Protein AF-A0A0F8YG53-F1 (afdb_monomer_lite)

Structure (mmCIF, N/CA/C/O backbone):
data_AF-A0A0F8YG53-F1
#
_entry.id   AF-A0A0F8Y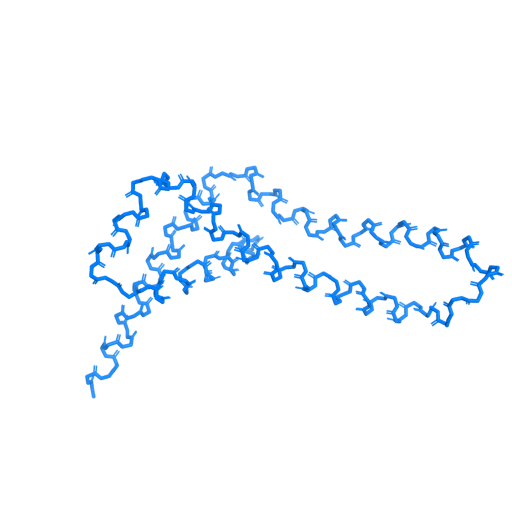G53-F1
#
loop_
_atom_site.group_PDB
_atom_site.id
_atom_site.type_symbol
_atom_site.label_atom_id
_atom_site.label_alt_id
_atom_site.label_comp_id
_atom_site.label_asym_id
_atom_site.label_entity_id
_atom_site.label_seq_id
_atom_site.pdbx_PDB_ins_code
_atom_site.Cartn_x
_atom_site.Cartn_y
_atom_site.Cartn_z
_atom_site.occupancy
_atom_site.B_iso_or_equiv
_atom_site.auth_seq_id
_atom_site.auth_comp_id
_atom_site.auth_asym_id
_atom_site.auth_atom_id
_atom_site.pdbx_PDB_model_num
ATOM 1 N N . MET A 1 1 ? -4.732 -24.235 26.101 1.00 54.00 1 MET A N 1
ATOM 2 C CA . MET A 1 1 ? -6.067 -23.693 25.720 1.00 54.00 1 MET A CA 1
ATOM 3 C C . MET A 1 1 ? -6.239 -22.163 25.834 1.00 54.00 1 MET A C 1
ATOM 5 O O . MET A 1 1 ? -6.978 -21.606 25.030 1.00 54.00 1 MET A O 1
ATOM 9 N N . ARG A 1 2 ? -5.605 -21.440 26.780 1.00 55.31 2 ARG A N 1
ATOM 10 C CA . ARG A 1 2 ? -5.783 -19.968 26.941 1.00 55.31 2 ARG A CA 1
ATOM 11 C C . ARG A 1 2 ? -5.152 -19.103 25.833 1.00 55.31 2 ARG A C 1
ATOM 13 O O . ARG A 1 2 ? -5.700 -18.054 25.503 1.00 55.31 2 ARG A O 1
ATOM 20 N N . THR A 1 3 ? -4.036 -19.534 25.250 1.00 61.97 3 THR A N 1
ATOM 21 C CA . THR A 1 3 ? -3.326 -18.824 24.166 1.00 61.97 3 THR A CA 1
ATOM 22 C C . THR A 1 3 ? -4.166 -18.728 22.892 1.00 61.97 3 THR A C 1
ATOM 24 O O . THR A 1 3 ? -4.277 -17.652 22.311 1.00 61.97 3 THR A O 1
ATOM 27 N N . ASN A 1 4 ? -4.872 -19.805 22.540 1.00 68.06 4 ASN A N 1
ATOM 28 C CA . ASN A 1 4 ? -5.712 -19.867 21.343 1.00 68.06 4 ASN A CA 1
ATOM 29 C C . ASN A 1 4 ? -6.903 -18.879 21.404 1.00 68.06 4 ASN A C 1
ATOM 31 O O . ASN A 1 4 ? -7.238 -18.217 20.425 1.00 68.06 4 ASN A O 1
ATOM 35 N N . LYS A 1 5 ? -7.487 -18.672 22.598 1.00 73.00 5 LYS A N 1
ATOM 36 C CA . LYS A 1 5 ? -8.549 -17.666 22.812 1.00 73.00 5 LYS A CA 1
ATOM 37 C C . LYS A 1 5 ? -8.037 -16.226 22.677 1.00 73.00 5 LYS A C 1
ATOM 39 O O . LYS A 1 5 ? -8.746 -15.381 22.133 1.00 73.00 5 LYS A O 1
ATOM 44 N N . LYS A 1 6 ? -6.815 -15.936 23.151 1.00 76.00 6 LYS A N 1
ATOM 45 C CA . LYS A 1 6 ? -6.183 -14.614 22.973 1.00 76.00 6 LYS A CA 1
ATOM 46 C C . LYS A 1 6 ? -5.902 -14.345 21.494 1.00 76.00 6 LYS A C 1
ATOM 48 O O . LYS A 1 6 ? -6.288 -13.291 21.003 1.00 76.00 6 LYS A O 1
ATOM 53 N N . PHE A 1 7 ? -5.321 -15.313 20.789 1.00 73.38 7 PHE A N 1
ATOM 54 C CA . PHE A 1 7 ? -5.009 -15.203 19.363 1.00 73.38 7 PHE A CA 1
ATOM 55 C C . PHE A 1 7 ? -6.264 -14.976 18.509 1.00 73.38 7 PHE A C 1
ATOM 57 O O . PHE A 1 7 ? -6.330 -14.019 17.742 1.00 73.38 7 PHE A O 1
ATOM 64 N N . ARG A 1 8 ? -7.323 -15.762 18.738 1.00 79.38 8 ARG A N 1
ATOM 65 C CA . ARG A 1 8 ? -8.617 -15.581 18.066 1.00 79.38 8 ARG A CA 1
ATOM 66 C C . ARG A 1 8 ? -9.218 -14.191 18.304 1.00 79.38 8 ARG A C 1
ATOM 68 O O . ARG A 1 8 ? -9.779 -13.599 17.387 1.00 79.38 8 ARG A O 1
ATOM 75 N N . ARG A 1 9 ? -9.088 -13.643 19.519 1.00 81.00 9 ARG A N 1
ATOM 76 C CA . ARG A 1 9 ? -9.577 -12.292 19.844 1.00 81.00 9 ARG A CA 1
ATOM 77 C C . ARG A 1 9 ? -8.784 -11.200 19.122 1.00 81.00 9 ARG A C 1
ATOM 79 O O . ARG A 1 9 ? -9.375 -10.195 18.744 1.00 81.00 9 ARG A O 1
ATOM 86 N N . ILE A 1 10 ? -7.477 -11.389 18.949 1.00 80.06 10 ILE A N 1
ATOM 87 C CA . ILE A 1 10 ? -6.614 -10.479 18.184 1.00 80.06 10 ILE A CA 1
ATOM 88 C C . ILE A 1 10 ? -7.060 -10.463 16.725 1.00 80.06 10 ILE A C 1
ATOM 90 O O . ILE A 1 10 ? -7.433 -9.412 16.217 1.00 80.06 10 ILE A O 1
ATOM 94 N N . PHE A 1 11 ? -7.128 -11.640 16.106 1.00 81.00 11 PHE A N 1
ATOM 95 C CA . PHE A 1 11 ? -7.540 -11.795 14.714 1.00 81.00 11 PHE A CA 1
ATOM 96 C C . PHE A 1 11 ? -8.924 -11.209 14.443 1.00 81.00 11 PHE A C 1
ATOM 98 O O . PHE A 1 11 ? -9.088 -10.422 13.518 1.00 81.00 11 PHE A O 1
ATOM 105 N N . SER A 1 12 ? -9.907 -11.523 15.287 1.00 84.38 12 SER A N 1
ATOM 106 C CA . SER A 1 12 ? -11.267 -11.002 15.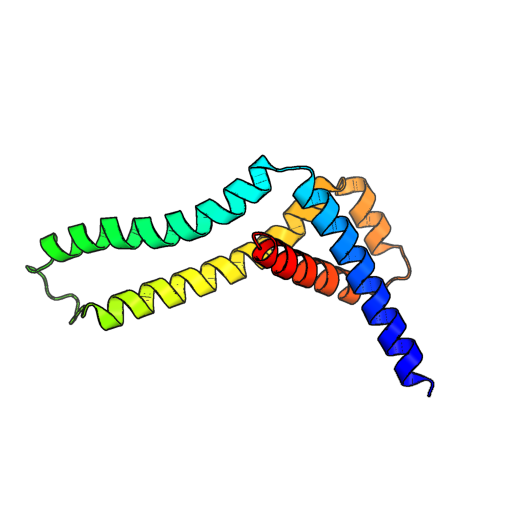138 1.00 84.38 12 SER A CA 1
ATOM 107 C C . SER A 1 12 ? -11.322 -9.470 15.194 1.00 84.38 12 SER A C 1
ATOM 109 O O . SER A 1 12 ? -12.037 -8.863 14.402 1.00 84.38 12 SER A O 1
ATOM 111 N N . LYS A 1 13 ? -10.546 -8.832 16.082 1.00 82.38 13 LYS A N 1
ATOM 112 C CA . LYS A 1 13 ? -10.481 -7.364 16.161 1.00 82.38 13 LYS A CA 1
ATOM 113 C C . LYS A 1 13 ? -9.832 -6.754 14.923 1.00 82.38 13 LYS A C 1
ATOM 115 O O . LYS A 1 13 ? -10.338 -5.762 14.411 1.00 82.38 13 LYS A O 1
ATOM 120 N N . THR A 1 14 ? -8.745 -7.349 14.441 1.00 82.88 14 THR A N 1
ATOM 121 C CA . THR A 1 14 ? -8.062 -6.899 13.225 1.00 82.88 14 THR A CA 1
ATOM 122 C C . THR A 1 14 ? -8.976 -7.010 12.002 1.00 82.88 14 THR A C 1
ATOM 124 O O . THR A 1 14 ? -9.096 -6.054 11.240 1.00 82.88 14 THR A O 1
ATOM 127 N N . PHE A 1 15 ? -9.683 -8.134 11.848 1.00 84.06 15 PHE A N 1
ATOM 128 C CA . PHE A 1 15 ? -10.629 -8.339 10.749 1.00 84.06 15 PHE A CA 1
ATOM 129 C C . PHE A 1 15 ? -11.828 -7.390 10.809 1.00 84.06 15 PHE A C 1
ATOM 131 O O . PHE A 1 15 ? -12.227 -6.876 9.772 1.00 84.06 15 PHE A O 1
ATOM 138 N N . ALA A 1 16 ? -12.359 -7.090 11.997 1.00 83.69 16 ALA A N 1
ATOM 139 C CA . ALA A 1 16 ? -13.451 -6.124 12.136 1.00 83.69 16 ALA A CA 1
ATOM 140 C C . ALA A 1 16 ? -13.043 -4.710 11.676 1.00 83.69 16 ALA A C 1
ATOM 142 O O . ALA A 1 16 ? -13.832 -4.003 11.049 1.00 83.69 16 ALA A O 1
ATOM 143 N N . ILE A 1 17 ? -11.799 -4.302 11.956 1.00 82.38 17 ILE A N 1
ATOM 144 C CA . ILE A 1 17 ? -11.242 -3.034 11.460 1.00 82.38 17 ILE A CA 1
ATOM 145 C C . ILE A 1 17 ? -11.078 -3.095 9.939 1.00 82.38 17 ILE A C 1
ATOM 147 O O . ILE A 1 17 ? -11.497 -2.173 9.240 1.00 82.38 17 ILE A O 1
ATOM 151 N N . ALA A 1 18 ? -10.524 -4.195 9.423 1.00 82.31 18 ALA A N 1
ATOM 152 C CA . ALA A 1 18 ? -10.334 -4.367 7.989 1.00 82.31 18 ALA A CA 1
ATOM 153 C C . ALA A 1 18 ? -11.668 -4.322 7.220 1.00 82.31 18 ALA A C 1
ATOM 155 O O . ALA A 1 18 ? -11.776 -3.613 6.224 1.00 82.31 18 ALA A O 1
ATOM 156 N N . GLU A 1 19 ? -12.706 -5.001 7.715 1.00 84.12 19 GLU A N 1
ATOM 157 C CA . GLU A 1 19 ? -14.043 -5.013 7.115 1.00 84.12 19 GLU A CA 1
ATOM 158 C C . GLU A 1 19 ? -14.656 -3.608 7.061 1.00 84.12 19 GLU A C 1
ATOM 160 O O . GLU A 1 19 ? -15.175 -3.190 6.023 1.00 84.12 19 GLU A O 1
ATOM 165 N N . LYS A 1 20 ? -14.562 -2.848 8.160 1.00 84.31 20 LYS A N 1
ATOM 166 C CA . LYS A 1 20 ? -15.032 -1.457 8.218 1.00 84.31 20 LYS A CA 1
ATOM 167 C C . LYS A 1 20 ? -14.352 -0.598 7.147 1.00 84.31 20 LYS A C 1
ATOM 169 O O . LYS A 1 20 ? -15.027 0.158 6.440 1.00 84.31 20 LYS A O 1
ATOM 174 N N . ASN A 1 21 ? -13.034 -0.727 7.014 1.00 79.31 21 ASN A N 1
ATOM 175 C CA . ASN A 1 21 ? -12.248 0.038 6.049 1.00 79.31 21 ASN A CA 1
ATOM 176 C C . ASN A 1 21 ? -12.615 -0.334 4.613 1.00 79.31 21 ASN A C 1
ATOM 178 O O . ASN A 1 21 ? -12.932 0.548 3.820 1.00 79.31 21 ASN A O 1
ATOM 182 N N . VAL A 1 22 ? -12.661 -1.630 4.296 1.00 80.25 22 VAL A N 1
ATOM 183 C CA . VAL A 1 22 ? -13.043 -2.136 2.969 1.00 80.25 22 VAL A CA 1
ATOM 184 C C . VAL A 1 22 ? -14.447 -1.665 2.592 1.00 80.25 22 VAL A C 1
ATOM 186 O O . VAL A 1 22 ? -14.652 -1.131 1.505 1.00 80.25 22 VAL A O 1
ATOM 189 N N . ARG A 1 23 ? -15.416 -1.759 3.510 1.00 82.44 23 ARG A N 1
ATOM 190 C CA . ARG A 1 23 ? -16.788 -1.280 3.279 1.00 82.44 23 ARG A CA 1
ATOM 191 C C . ARG A 1 23 ? -16.833 0.222 2.986 1.00 82.44 23 ARG A C 1
ATOM 193 O O . ARG A 1 23 ? -17.635 0.672 2.167 1.00 82.44 23 ARG A O 1
ATOM 200 N N . THR A 1 24 ? -15.969 0.996 3.638 1.00 79.00 24 THR A N 1
ATOM 201 C CA . THR A 1 24 ? -15.836 2.436 3.388 1.00 79.00 24 THR A CA 1
ATOM 202 C C . THR A 1 24 ? -15.196 2.704 2.026 1.00 79.00 24 THR A C 1
ATOM 204 O O . THR A 1 24 ? -15.702 3.549 1.293 1.00 79.00 24 THR A O 1
ATOM 207 N N . GLN A 1 25 ? -14.163 1.950 1.636 1.00 75.31 25 GLN A N 1
ATOM 208 C CA . GLN A 1 25 ? -13.542 2.054 0.310 1.00 75.31 25 GLN A CA 1
ATOM 209 C C . GLN A 1 25 ? -14.537 1.727 -0.817 1.00 75.31 25 GLN A C 1
ATOM 211 O O . GLN A 1 25 ? -14.665 2.505 -1.759 1.00 75.31 25 GLN A O 1
ATOM 216 N N . ILE A 1 26 ? -15.304 0.638 -0.684 1.00 77.25 26 ILE A N 1
ATOM 217 C CA . ILE A 1 26 ? -16.307 0.202 -1.676 1.00 77.25 26 ILE A CA 1
ATOM 218 C C . ILE A 1 26 ? -17.396 1.262 -1.889 1.00 77.25 26 ILE A C 1
ATOM 220 O O . ILE A 1 26 ? -17.916 1.418 -2.996 1.00 77.25 26 ILE A O 1
ATOM 224 N N . ARG A 1 27 ? -17.739 2.034 -0.848 1.00 78.88 27 ARG A N 1
ATOM 225 C CA . ARG A 1 27 ? -18.705 3.136 -0.972 1.00 78.88 27 ARG A CA 1
ATOM 226 C C . ARG A 1 27 ? -18.239 4.190 -1.987 1.00 78.88 27 ARG A C 1
ATOM 228 O O . ARG A 1 27 ? -19.076 4.791 -2.656 1.00 78.88 27 ARG A O 1
ATOM 235 N N . PHE A 1 28 ? -16.930 4.379 -2.152 1.00 76.25 28 PHE A N 1
ATOM 236 C CA . PHE A 1 28 ? -16.334 5.322 -3.100 1.00 76.25 28 PHE A CA 1
ATOM 237 C C . PHE A 1 28 ? -15.851 4.613 -4.375 1.00 76.25 28 PHE A C 1
ATOM 239 O O . PHE A 1 28 ? -14.656 4.558 -4.661 1.00 76.25 28 PHE A O 1
ATOM 246 N N . LYS A 1 29 ? -16.798 4.110 -5.181 1.00 69.94 29 LYS A N 1
ATOM 247 C CA . LYS A 1 29 ? -16.531 3.336 -6.414 1.00 69.94 29 LYS A CA 1
ATOM 248 C C . LYS A 1 29 ? -15.503 3.979 -7.356 1.00 69.94 29 LYS A C 1
ATOM 250 O O . LYS A 1 29 ? -14.641 3.285 -7.880 1.00 69.94 29 LYS A O 1
ATOM 255 N N . PHE A 1 30 ? -15.562 5.300 -7.546 1.00 73.12 30 PHE A N 1
ATOM 256 C CA . PHE A 1 30 ? -14.612 6.022 -8.401 1.00 73.12 30 PHE A CA 1
ATOM 257 C C . PHE A 1 30 ? -13.170 5.930 -7.882 1.00 73.12 30 PHE A C 1
ATOM 259 O O . PHE A 1 30 ? -12.253 5.647 -8.646 1.00 73.12 30 PHE A O 1
ATOM 266 N N . PHE A 1 31 ? -12.971 6.109 -6.573 1.00 73.88 31 PHE A N 1
ATOM 267 C CA . PHE A 1 31 ? -11.652 6.005 -5.948 1.00 73.88 31 PHE A CA 1
ATOM 268 C C . PHE A 1 31 ? -11.093 4.580 -6.047 1.00 73.88 31 PHE A C 1
ATOM 270 O O . PHE A 1 31 ? -9.903 4.399 -6.288 1.00 73.88 31 PHE A O 1
ATOM 277 N N . MET A 1 32 ? -11.960 3.575 -5.914 1.00 73.31 32 MET A N 1
ATOM 278 C CA . MET A 1 32 ? -11.602 2.163 -6.050 1.00 73.31 32 MET A CA 1
ATOM 279 C C . MET A 1 32 ? -11.155 1.815 -7.477 1.00 73.31 32 MET A C 1
ATOM 281 O O . MET A 1 32 ? -10.084 1.244 -7.647 1.00 73.31 32 MET A O 1
ATOM 285 N N . LEU A 1 33 ? -11.907 2.238 -8.501 1.00 78.00 33 LEU A N 1
ATOM 286 C CA . LEU A 1 33 ? -11.501 2.065 -9.902 1.00 78.00 33 LEU A CA 1
ATOM 287 C C . LEU A 1 33 ? -10.180 2.785 -10.194 1.00 78.00 33 LEU A C 1
ATOM 289 O O . LEU A 1 33 ? -9.275 2.212 -10.797 1.00 78.00 33 LEU A O 1
ATOM 293 N N . TRP A 1 34 ? -10.037 4.023 -9.719 1.00 77.38 34 TRP A N 1
ATOM 294 C CA . TRP A 1 34 ? -8.816 4.805 -9.905 1.00 77.38 34 TRP A CA 1
ATOM 295 C C . TRP A 1 34 ? -7.590 4.125 -9.287 1.00 77.38 34 TRP A C 1
ATOM 297 O O . TRP A 1 34 ? -6.532 4.065 -9.909 1.00 77.38 34 TRP A O 1
ATOM 307 N N . LYS A 1 35 ? -7.748 3.544 -8.093 1.00 73.69 35 LYS A N 1
ATOM 308 C CA . LYS A 1 35 ? -6.703 2.781 -7.399 1.00 73.69 35 LYS A CA 1
ATOM 309 C C . LYS A 1 35 ? -6.218 1.570 -8.202 1.00 73.69 35 LYS A C 1
ATOM 311 O O . LYS A 1 35 ? -5.076 1.165 -8.024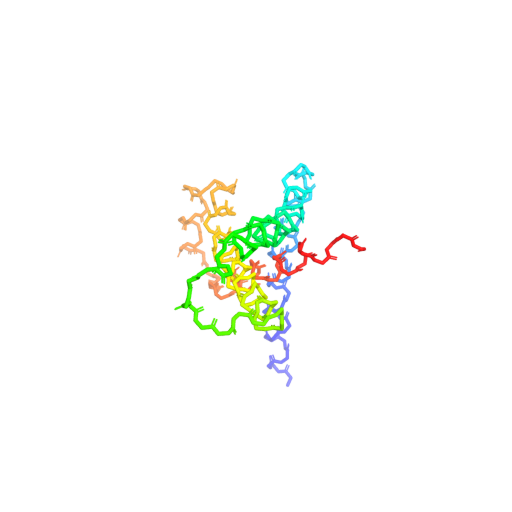 1.00 73.69 35 LYS A O 1
ATOM 316 N N . TRP A 1 36 ? -7.044 1.016 -9.086 1.00 74.25 36 TRP A N 1
ATOM 317 C CA . TRP A 1 36 ? -6.672 -0.107 -9.950 1.00 74.25 36 TRP A CA 1
ATOM 318 C C . TRP A 1 36 ? -6.049 0.324 -11.276 1.00 74.25 36 TRP A C 1
ATOM 320 O O . TRP A 1 36 ? -5.095 -0.296 -11.734 1.00 74.25 36 TRP A O 1
ATOM 330 N N . PHE A 1 37 ? -6.539 1.404 -11.887 1.00 79.31 37 PHE A N 1
ATOM 331 C CA . PHE A 1 37 ? -5.959 1.907 -13.135 1.00 79.31 37 PHE A CA 1
ATOM 332 C C . PHE A 1 37 ? -4.581 2.537 -12.930 1.00 79.31 37 PHE A C 1
ATOM 334 O O . PHE A 1 37 ? -3.691 2.370 -13.760 1.00 79.31 37 PHE A O 1
ATOM 341 N N . LEU A 1 38 ? -4.382 3.242 -11.818 1.00 80.00 38 LEU A N 1
ATOM 342 C CA . LEU A 1 38 ? -3.145 3.963 -11.533 1.00 80.00 38 LEU A CA 1
ATOM 343 C C . LEU A 1 38 ? -1.880 3.076 -11.527 1.00 80.00 38 LEU A C 1
ATOM 345 O O . LEU A 1 38 ? -0.912 3.476 -12.174 1.00 80.00 38 LEU A O 1
ATOM 349 N N . PRO A 1 39 ? -1.846 1.880 -10.899 1.00 74.38 39 PRO A N 1
ATOM 350 C CA . PRO A 1 39 ? -0.696 0.975 -10.987 1.00 74.38 39 PRO A CA 1
ATOM 351 C C . PRO A 1 39 ? -0.409 0.493 -12.419 1.00 74.38 39 PRO A C 1
ATOM 353 O O . PRO A 1 39 ? 0.747 0.383 -12.813 1.00 74.38 39 PRO A O 1
ATOM 356 N N . ILE A 1 40 ? -1.445 0.263 -13.229 1.00 78.88 40 ILE A N 1
ATOM 357 C CA . ILE A 1 40 ? -1.285 -0.156 -14.630 1.00 78.88 40 ILE A CA 1
ATOM 358 C C . ILE A 1 40 ? -0.677 0.982 -15.460 1.00 78.88 40 ILE A C 1
ATOM 360 O O . ILE A 1 40 ? 0.274 0.773 -16.209 1.00 78.88 40 ILE A O 1
ATOM 364 N N . ILE A 1 41 ? -1.185 2.205 -15.287 1.00 79.69 41 ILE A N 1
ATOM 365 C CA . ILE A 1 41 ? -0.688 3.402 -15.981 1.00 79.69 41 ILE A CA 1
ATOM 366 C C . ILE A 1 41 ? 0.755 3.705 -15.570 1.00 79.69 41 ILE A C 1
ATOM 368 O O . ILE A 1 41 ? 1.596 3.983 -16.419 1.00 79.69 41 ILE A O 1
ATOM 372 N N . THR A 1 42 ? 1.062 3.632 -14.277 1.00 74.94 42 THR A N 1
ATOM 373 C CA . THR A 1 42 ? 2.417 3.886 -13.755 1.00 74.94 42 THR A CA 1
ATOM 374 C C . THR A 1 42 ? 3.436 2.837 -14.186 1.00 74.94 42 THR A C 1
ATOM 376 O O . THR A 1 42 ? 4.619 3.150 -14.188 1.00 74.94 42 THR A O 1
ATOM 379 N N . LEU A 1 43 ? 3.010 1.640 -14.597 1.00 76.31 43 LEU A N 1
ATOM 380 C CA . LEU A 1 43 ? 3.887 0.633 -15.197 1.00 76.31 43 LEU A CA 1
ATOM 381 C C . LEU A 1 43 ? 4.016 0.816 -16.719 1.00 76.31 43 LEU A C 1
ATOM 383 O O . LEU A 1 43 ? 5.121 0.749 -17.250 1.00 76.31 43 LEU A O 1
ATOM 387 N N . LEU A 1 44 ? 2.916 1.107 -17.421 1.00 77.81 44 LEU A N 1
ATOM 388 C CA . LEU A 1 44 ? 2.912 1.302 -18.878 1.00 77.81 44 LEU A CA 1
ATOM 389 C C . LEU A 1 44 ? 3.610 2.592 -19.325 1.00 77.81 44 LEU A C 1
ATOM 391 O O . LEU A 1 44 ? 4.291 2.595 -20.346 1.00 77.81 44 LEU A O 1
ATOM 395 N N . MET A 1 45 ? 3.454 3.692 -18.587 1.00 77.38 45 MET A N 1
ATOM 396 C CA . MET A 1 45 ? 3.998 4.994 -18.991 1.00 77.38 45 MET A CA 1
ATOM 397 C C . MET A 1 45 ? 5.535 5.014 -19.035 1.00 77.38 45 MET A C 1
ATOM 399 O O . MET A 1 45 ? 6.077 5.466 -20.043 1.00 77.38 45 MET A O 1
ATOM 403 N N . PRO A 1 46 ? 6.266 4.50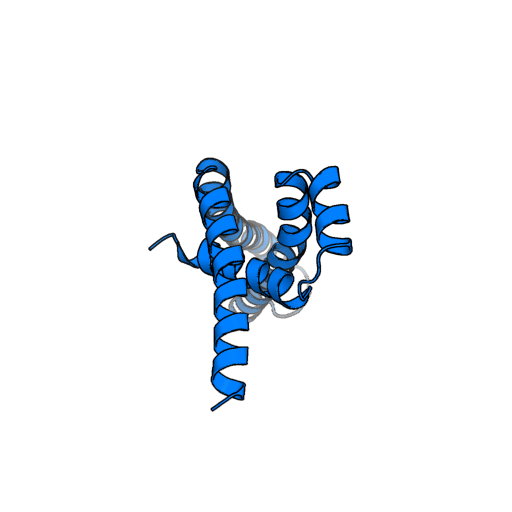0 -18.024 1.00 72.88 46 PRO A N 1
ATOM 404 C CA . PRO A 1 46 ? 7.717 4.376 -18.103 1.00 72.88 46 PRO A CA 1
ATOM 405 C C . PRO A 1 46 ? 8.163 3.470 -19.243 1.00 72.88 46 PRO A C 1
ATOM 407 O O . PRO A 1 46 ? 9.139 3.821 -19.892 1.00 72.88 46 PRO A O 1
ATOM 410 N N . ILE A 1 47 ? 7.440 2.371 -19.509 1.00 75.25 47 ILE A N 1
ATOM 411 C CA . ILE A 1 47 ? 7.707 1.478 -20.648 1.00 75.25 47 ILE A CA 1
ATOM 412 C C . ILE A 1 47 ? 7.671 2.267 -21.951 1.00 75.25 47 ILE A C 1
ATOM 414 O O . ILE A 1 47 ? 8.659 2.288 -22.671 1.00 75.25 47 ILE A O 1
ATOM 418 N N . LEU A 1 48 ? 6.584 2.991 -22.218 1.00 72.44 48 LEU A N 1
ATOM 419 C CA . LEU A 1 48 ? 6.420 3.743 -23.465 1.00 72.44 48 LEU A CA 1
ATOM 420 C C . LEU A 1 48 ? 7.422 4.898 -23.615 1.00 72.44 48 LEU A C 1
ATOM 422 O O . LEU A 1 48 ? 7.945 5.130 -24.704 1.00 72.44 48 LEU A O 1
ATOM 426 N N . ILE A 1 49 ? 7.678 5.646 -22.537 1.00 73.44 49 ILE A N 1
ATOM 427 C CA . ILE A 1 49 ? 8.566 6.816 -22.575 1.00 73.44 49 ILE A CA 1
ATOM 428 C C . ILE A 1 49 ? 10.019 6.378 -22.707 1.00 73.44 49 ILE A C 1
ATOM 430 O O . ILE A 1 49 ? 10.755 6.925 -23.526 1.00 73.44 49 ILE A O 1
ATOM 434 N N . LEU A 1 50 ? 10.450 5.412 -21.897 1.00 69.88 50 LEU A N 1
ATOM 435 C CA . LEU A 1 50 ? 11.842 4.992 -21.903 1.00 69.88 50 LEU A CA 1
ATOM 436 C C . LEU A 1 50 ? 12.162 4.143 -23.127 1.00 69.88 50 LEU A C 1
ATOM 438 O O . LEU A 1 50 ? 13.259 4.305 -23.630 1.00 69.88 50 LEU A O 1
ATOM 442 N N . ASP A 1 51 ? 11.234 3.353 -23.672 1.00 66.81 51 ASP A N 1
ATOM 443 C CA . ASP A 1 51 ? 11.416 2.696 -24.978 1.00 66.81 51 ASP A CA 1
ATOM 444 C C . ASP A 1 51 ? 11.783 3.725 -26.064 1.00 66.81 51 ASP A C 1
ATOM 446 O O . ASP A 1 51 ? 12.816 3.619 -26.726 1.00 66.81 51 ASP A O 1
ATOM 450 N N . LYS A 1 52 ? 11.035 4.835 -26.131 1.00 67.88 52 LYS A N 1
ATOM 451 C CA . LYS A 1 52 ? 11.333 5.948 -27.046 1.00 67.88 52 LYS A CA 1
ATOM 452 C C . LYS A 1 52 ? 12.653 6.661 -26.731 1.00 67.88 52 LYS A C 1
ATOM 454 O O . LYS A 1 52 ? 13.377 7.041 -27.647 1.00 67.88 52 LYS A O 1
ATOM 459 N N . VAL A 1 53 ? 12.993 6.849 -25.456 1.00 64.44 53 VAL A N 1
ATOM 460 C CA . VAL A 1 53 ? 14.262 7.480 -25.032 1.00 64.44 53 VAL A CA 1
ATOM 461 C C . VAL A 1 53 ? 15.468 6.552 -25.258 1.00 64.44 53 VAL A C 1
ATOM 463 O O . VAL A 1 53 ? 16.571 7.031 -25.533 1.00 64.44 53 VAL A O 1
ATOM 466 N N . PHE A 1 54 ? 15.281 5.235 -25.188 1.00 62.75 54 PHE A N 1
ATOM 467 C CA . PHE A 1 54 ? 16.312 4.232 -25.442 1.00 62.75 54 PHE A CA 1
ATOM 468 C C . PHE A 1 54 ? 16.606 4.085 -26.938 1.00 62.75 54 PHE A C 1
ATOM 470 O O . PHE A 1 54 ? 17.780 4.047 -27.301 1.00 62.75 54 PHE A O 1
ATOM 477 N N . GLU A 1 55 ? 15.594 4.165 -27.811 1.00 60.97 55 GLU A N 1
ATOM 478 C CA . GLU A 1 55 ? 15.797 4.298 -29.267 1.00 60.97 55 GLU A CA 1
ATOM 479 C C . GLU A 1 55 ? 16.648 5.541 -29.616 1.00 60.97 55 GLU A C 1
ATOM 481 O O . GLU A 1 55 ? 17.532 5.491 -30.475 1.00 60.97 55 GLU A O 1
ATOM 486 N N . LEU A 1 56 ? 16.438 6.657 -28.907 1.00 55.94 56 LEU A N 1
ATOM 487 C CA . LEU A 1 56 ? 17.197 7.906 -29.081 1.00 55.94 56 LEU A CA 1
ATOM 488 C C . LEU A 1 56 ? 18.632 7.846 -28.516 1.00 55.94 56 LEU A C 1
ATOM 490 O O . LEU A 1 56 ? 19.523 8.535 -29.020 1.00 55.94 56 LEU A O 1
ATOM 494 N N . SER A 1 57 ? 18.882 7.036 -27.483 1.00 53.44 57 SER A N 1
ATOM 495 C CA . SER A 1 57 ? 20.165 6.974 -26.758 1.00 53.44 57 SER A CA 1
ATOM 496 C C . SER A 1 57 ? 21.094 5.840 -27.193 1.00 53.44 57 SER A C 1
ATOM 498 O O . SER A 1 57 ? 22.198 5.719 -26.658 1.00 53.44 57 SER A O 1
ATOM 500 N N . THR A 1 58 ? 20.748 5.110 -28.260 1.00 53.44 58 THR A N 1
ATOM 501 C CA . THR A 1 58 ? 21.648 4.178 -28.973 1.00 53.44 58 THR A CA 1
ATOM 502 C C . THR A 1 58 ? 23.000 4.813 -29.373 1.00 53.44 58 THR A C 1
ATOM 504 O O . THR A 1 58 ? 23.956 4.111 -29.693 1.00 53.44 58 THR A O 1
ATOM 507 N N . SER A 1 59 ? 23.112 6.145 -29.300 1.00 53.75 59 SER A N 1
ATOM 508 C CA . SER A 1 59 ? 24.316 6.942 -29.563 1.00 53.75 59 SER A CA 1
ATOM 509 C C . SER A 1 59 ? 25.268 7.123 -28.360 1.00 53.75 59 SER A C 1
ATOM 511 O O . SER A 1 59 ? 26.411 7.535 -28.561 1.00 53.75 59 SER A O 1
ATOM 513 N N . SER A 1 60 ? 24.858 6.863 -27.110 1.00 52.66 60 SER A N 1
ATOM 514 C CA . SER A 1 60 ? 25.639 7.272 -25.925 1.00 52.66 60 SER A CA 1
ATOM 515 C C . SER A 1 60 ? 25.606 6.280 -24.749 1.00 52.66 60 SER A C 1
ATOM 517 O O . SER A 1 60 ? 24.705 6.265 -23.921 1.00 52.66 60 SER A O 1
ATOM 519 N N . LYS A 1 61 ? 26.694 5.501 -24.668 1.00 54.44 61 LYS A N 1
ATOM 520 C CA . LYS A 1 61 ? 27.338 4.774 -23.545 1.00 54.44 61 LYS A CA 1
ATOM 521 C C . LYS A 1 61 ? 26.802 4.962 -22.102 1.00 54.44 61 LYS A C 1
ATOM 523 O O . LYS A 1 61 ? 27.569 5.332 -21.215 1.00 54.44 61 LYS A O 1
ATOM 528 N N . ILE A 1 62 ? 25.556 4.611 -21.801 1.00 55.88 62 ILE A N 1
ATOM 529 C CA . ILE A 1 62 ? 25.108 4.381 -20.414 1.00 55.88 62 ILE A CA 1
ATOM 530 C C . ILE A 1 62 ? 24.825 2.886 -20.257 1.00 55.88 62 ILE A C 1
ATOM 532 O O . ILE A 1 62 ? 23.678 2.495 -20.236 1.00 55.88 62 ILE A O 1
ATOM 536 N N . GLY A 1 63 ? 25.858 2.039 -20.179 1.00 60.84 63 GLY A N 1
ATOM 537 C CA . GLY A 1 63 ? 25.726 0.592 -19.908 1.00 60.84 63 GLY A CA 1
ATOM 538 C C . GLY A 1 63 ? 24.901 -0.238 -20.923 1.00 60.84 63 GLY A C 1
ATOM 539 O O . GLY A 1 63 ? 24.247 0.307 -21.810 1.00 60.84 63 GLY A O 1
ATOM 540 N N . PRO A 1 64 ? 24.934 -1.582 -20.842 1.00 66.19 64 PRO A N 1
ATOM 541 C CA . PRO A 1 64 ? 24.077 -2.439 -21.655 1.00 66.19 64 PRO A CA 1
ATOM 542 C C . PRO A 1 64 ? 22.675 -2.509 -21.033 1.00 66.19 64 PRO A C 1
ATOM 544 O O . PRO A 1 64 ? 22.388 -3.369 -20.196 1.00 66.19 64 PRO A O 1
ATOM 547 N N . TRP A 1 65 ? 21.791 -1.595 -21.431 1.00 66.38 65 TRP A N 1
ATOM 548 C CA . TRP A 1 65 ? 20.361 -1.715 -21.140 1.00 66.38 65 TRP A CA 1
ATOM 549 C C . TRP A 1 65 ? 19.764 -2.807 -22.023 1.00 66.38 65 TRP A C 1
ATOM 551 O O . TRP A 1 65 ? 19.276 -2.552 -23.121 1.00 66.38 65 TRP A O 1
ATOM 561 N N . THR A 1 66 ? 19.852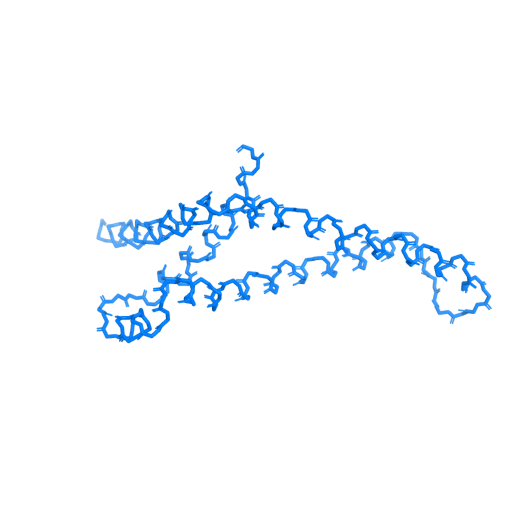 -4.053 -21.559 1.00 72.88 66 THR A N 1
ATOM 562 C CA . THR A 1 66 ? 19.118 -5.157 -22.175 1.00 72.88 66 THR A CA 1
ATOM 563 C C . THR A 1 66 ? 17.632 -5.051 -21.810 1.00 72.88 66 THR A C 1
ATOM 565 O O . THR A 1 66 ? 17.305 -4.588 -20.709 1.00 72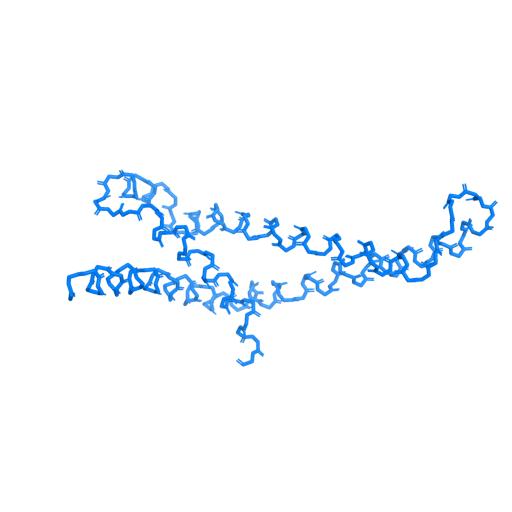.88 66 THR A O 1
ATOM 568 N N . PRO A 1 67 ? 16.717 -5.514 -22.683 1.00 72.25 67 PRO A N 1
ATOM 569 C CA . PRO A 1 67 ? 15.284 -5.562 -22.376 1.00 72.25 67 PRO A CA 1
ATOM 570 C C . PRO A 1 67 ? 14.979 -6.276 -21.049 1.00 72.25 67 PRO A C 1
ATOM 572 O O . PRO A 1 67 ? 14.072 -5.893 -20.315 1.00 72.25 67 PRO A O 1
ATOM 575 N N . GLU A 1 68 ? 15.785 -7.280 -20.706 1.00 74.81 68 GLU A N 1
ATOM 576 C CA . GLU A 1 68 ? 15.681 -8.061 -19.472 1.00 74.81 68 GLU A CA 1
ATOM 577 C C . GLU A 1 68 ? 15.979 -7.218 -18.222 1.00 74.81 68 GLU A C 1
ATOM 579 O O . GLU A 1 68 ? 15.162 -7.160 -17.301 1.00 74.81 68 GLU A O 1
ATOM 584 N N . ASN A 1 69 ? 17.110 -6.502 -18.200 1.00 75.44 69 ASN A N 1
ATOM 585 C CA . ASN A 1 69 ? 17.490 -5.644 -17.072 1.00 75.44 69 ASN A CA 1
ATOM 586 C C . ASN A 1 69 ? 16.512 -4.476 -16.892 1.00 75.44 69 ASN A C 1
ATOM 588 O O . ASN A 1 69 ? 16.224 -4.057 -15.769 1.00 75.44 69 ASN A O 1
ATOM 592 N N . TYR A 1 70 ? 15.973 -3.976 -18.002 1.00 74.56 70 TYR A N 1
ATOM 593 C CA . TYR A 1 70 ? 14.974 -2.918 -18.013 1.00 74.56 70 TYR A CA 1
ATOM 594 C C . TYR A 1 70 ? 13.647 -3.358 -17.375 1.00 74.56 70 TYR A C 1
ATOM 596 O O . TYR A 1 70 ? 13.116 -2.671 -16.499 1.00 74.56 70 TYR A O 1
ATOM 604 N N . MET A 1 71 ? 13.150 -4.543 -17.739 1.00 75.50 71 MET A N 1
ATOM 605 C CA . MET A 1 71 ? 11.947 -5.120 -17.132 1.00 75.50 71 MET A CA 1
ATOM 606 C C . MET A 1 71 ? 12.118 -5.340 -15.625 1.00 75.50 71 MET A C 1
ATOM 608 O O . MET A 1 71 ? 11.215 -5.028 -14.847 1.00 75.50 71 MET A O 1
ATOM 612 N N . ILE A 1 72 ? 13.294 -5.811 -15.196 1.00 80.06 72 ILE A N 1
ATOM 613 C CA . ILE A 1 72 ? 13.619 -5.982 -13.773 1.00 80.06 72 ILE A CA 1
ATOM 614 C C . ILE A 1 72 ? 13.608 -4.631 -13.044 1.00 80.06 72 ILE A C 1
ATOM 616 O O . ILE A 1 72 ? 13.036 -4.522 -11.959 1.00 80.06 72 ILE A O 1
ATOM 620 N N . PHE A 1 73 ? 14.186 -3.585 -13.641 1.00 79.31 73 PHE A N 1
ATOM 621 C CA . PHE A 1 73 ? 14.198 -2.242 -13.061 1.00 79.31 73 PHE A CA 1
ATOM 622 C C . PHE A 1 73 ? 12.782 -1.683 -12.854 1.00 79.31 73 PHE A C 1
ATOM 624 O O . PHE A 1 73 ? 12.459 -1.209 -11.760 1.00 79.31 73 PHE A O 1
ATOM 631 N N . ILE A 1 74 ? 11.909 -1.798 -13.861 1.00 79.62 74 ILE A N 1
ATOM 632 C CA . ILE A 1 74 ? 10.504 -1.377 -13.748 1.00 79.62 74 ILE A CA 1
ATOM 633 C C . ILE A 1 74 ? 9.784 -2.177 -12.667 1.00 79.62 74 ILE A C 1
ATOM 635 O O . ILE A 1 74 ? 9.050 -1.605 -11.863 1.00 79.62 74 ILE A O 1
ATOM 639 N N . PHE A 1 75 ? 10.003 -3.491 -12.618 1.00 80.50 75 PHE A N 1
ATOM 640 C CA . PHE A 1 75 ? 9.358 -4.360 -11.641 1.00 80.50 75 PHE A CA 1
ATOM 641 C C . PHE A 1 75 ? 9.742 -4.000 -10.196 1.00 80.50 75 PHE A C 1
ATOM 643 O O . PHE A 1 75 ? 8.882 -3.937 -9.311 1.00 80.50 75 PHE A O 1
ATOM 650 N N . ILE A 1 76 ? 11.020 -3.694 -9.953 1.00 83.25 76 ILE A N 1
ATOM 651 C CA . ILE A 1 76 ? 11.498 -3.223 -8.647 1.00 83.25 76 ILE A CA 1
ATOM 652 C C . ILE A 1 76 ? 10.859 -1.872 -8.304 1.00 83.25 76 ILE A C 1
ATOM 654 O O . ILE A 1 76 ? 10.317 -1.715 -7.208 1.00 83.25 76 ILE A O 1
ATOM 658 N N . GLY A 1 77 ? 10.863 -0.919 -9.241 1.00 81.19 77 GLY A N 1
ATOM 659 C CA . GLY A 1 77 ? 10.241 0.394 -9.048 1.00 81.19 77 GLY A CA 1
ATOM 660 C C . GLY A 1 77 ? 8.748 0.295 -8.726 1.00 81.19 77 GLY A C 1
ATOM 661 O O . GLY A 1 77 ? 8.266 0.922 -7.782 1.00 81.19 77 GLY A O 1
ATOM 662 N N . TYR A 1 78 ? 8.030 -0.569 -9.442 1.00 80.19 78 TYR A N 1
ATOM 663 C CA . TYR A 1 78 ? 6.620 -0.857 -9.202 1.00 80.19 78 TYR A CA 1
ATOM 664 C C . TYR A 1 78 ? 6.377 -1.441 -7.803 1.00 80.19 78 TYR A C 1
ATOM 666 O O . TYR A 1 78 ? 5.466 -1.012 -7.093 1.00 80.19 78 TYR A O 1
ATOM 674 N N . THR A 1 79 ? 7.229 -2.370 -7.364 1.00 80.69 79 THR A N 1
ATOM 675 C CA . THR A 1 79 ? 7.136 -2.979 -6.029 1.00 80.69 79 THR A CA 1
ATOM 676 C C . THR A 1 79 ? 7.327 -1.941 -4.920 1.00 80.69 79 THR A C 1
ATOM 678 O O . THR A 1 79 ? 6.550 -1.903 -3.964 1.00 80.69 79 THR A O 1
ATOM 681 N N . ILE A 1 80 ? 8.321 -1.058 -5.063 1.00 83.94 80 ILE A N 1
ATOM 682 C CA . ILE A 1 80 ? 8.572 0.038 -4.114 1.00 83.94 80 ILE A CA 1
ATOM 683 C C . ILE A 1 80 ? 7.375 0.993 -4.072 1.00 83.94 80 ILE A C 1
ATOM 685 O O . ILE A 1 80 ? 6.920 1.369 -2.990 1.00 83.94 80 ILE A O 1
ATOM 689 N N . MET A 1 81 ? 6.821 1.342 -5.233 1.00 81.19 81 MET A N 1
ATOM 690 C CA . MET A 1 81 ? 5.656 2.217 -5.322 1.00 81.19 81 MET A CA 1
ATOM 691 C C . MET A 1 81 ? 4.429 1.602 -4.631 1.00 81.19 81 MET A C 1
ATOM 693 O O . MET A 1 81 ? 3.746 2.298 -3.879 1.00 81.19 81 MET A O 1
ATOM 697 N N . ILE A 1 82 ? 4.176 0.296 -4.792 1.00 77.38 82 ILE A N 1
ATOM 698 C CA . ILE A 1 82 ? 3.116 -0.399 -4.042 1.00 77.38 82 ILE A CA 1
ATOM 699 C C . ILE A 1 82 ? 3.350 -0.264 -2.534 1.00 77.38 82 ILE A C 1
ATOM 701 O O . ILE A 1 82 ? 2.434 0.128 -1.807 1.00 77.38 82 ILE A O 1
ATOM 705 N N . MET A 1 83 ? 4.565 -0.535 -2.050 1.00 78.50 83 MET A N 1
ATOM 706 C CA . MET A 1 83 ? 4.875 -0.410 -0.621 1.00 78.50 83 MET A CA 1
ATOM 707 C C . MET A 1 83 ? 4.629 1.013 -0.106 1.00 78.50 83 MET A C 1
ATOM 709 O O . MET A 1 83 ? 4.033 1.191 0.957 1.00 78.50 83 MET A O 1
ATOM 713 N N . GLN A 1 84 ? 5.013 2.029 -0.881 1.00 81.31 84 GLN A N 1
ATOM 714 C CA . GLN A 1 84 ? 4.758 3.425 -0.541 1.00 81.31 84 GLN A CA 1
ATOM 715 C C . GLN A 1 84 ? 3.255 3.726 -0.455 1.00 81.31 84 GLN A C 1
ATOM 717 O O . GLN A 1 84 ? 2.806 4.340 0.513 1.00 81.31 84 GLN A O 1
ATOM 722 N N . THR A 1 85 ? 2.447 3.231 -1.399 1.00 75.94 85 THR A N 1
ATOM 723 C CA . THR A 1 85 ? 0.990 3.446 -1.360 1.00 75.94 85 THR A CA 1
ATOM 724 C C . THR A 1 85 ? 0.321 2.826 -0.132 1.00 75.94 85 THR A C 1
ATOM 726 O O . THR A 1 85 ? -0.609 3.424 0.412 1.00 75.94 85 THR A O 1
ATOM 729 N N . MET A 1 86 ? 0.817 1.682 0.356 1.00 73.62 86 MET A N 1
ATOM 730 C CA . MET A 1 86 ? 0.327 1.067 1.595 1.00 73.62 86 MET A CA 1
ATOM 731 C C . MET A 1 86 ? 0.614 1.946 2.820 1.00 73.62 86 MET A C 1
ATOM 733 O O . MET A 1 86 ? -0.233 2.064 3.708 1.00 73.62 86 MET A O 1
ATOM 737 N N . ILE A 1 87 ? 1.782 2.593 2.861 1.00 79.00 87 ILE A N 1
ATOM 738 C CA . ILE A 1 87 ? 2.160 3.522 3.936 1.00 79.00 87 ILE A CA 1
ATOM 739 C C . ILE A 1 87 ? 1.290 4.783 3.872 1.00 79.00 87 ILE A C 1
ATOM 741 O O . ILE A 1 87 ? 0.702 5.180 4.880 1.00 79.00 87 ILE A O 1
ATOM 745 N N . ASP A 1 88 ? 1.136 5.366 2.682 1.00 78.06 88 ASP A N 1
ATOM 746 C CA . ASP A 1 88 ? 0.370 6.598 2.458 1.00 78.06 88 ASP A CA 1
ATOM 747 C C . ASP A 1 88 ? -1.141 6.425 2.675 1.00 78.06 88 ASP A C 1
ATOM 749 O O . ASP A 1 88 ? -1.867 7.403 2.885 1.00 78.06 88 ASP A O 1
ATOM 753 N N . TYR A 1 89 ? -1.646 5.192 2.633 1.00 74.94 89 TYR A N 1
ATOM 754 C CA . TYR A 1 89 ? -3.052 4.900 2.892 1.00 74.94 89 TYR A CA 1
ATOM 755 C C . TYR A 1 89 ? -3.448 5.139 4.357 1.00 74.94 89 TYR A C 1
ATOM 757 O O . TYR A 1 89 ? -4.539 5.643 4.638 1.00 74.94 89 TYR A O 1
ATOM 765 N N . ILE A 1 90 ? -2.554 4.836 5.301 1.00 72.25 90 ILE A N 1
ATOM 766 C CA . ILE A 1 90 ? -2.811 4.970 6.741 1.00 72.25 90 ILE A CA 1
ATOM 767 C C . ILE A 1 90 ? -3.232 6.405 7.116 1.00 72.25 90 ILE A C 1
ATOM 769 O O . ILE A 1 90 ? -4.321 6.566 7.674 1.00 72.25 90 ILE A O 1
ATOM 773 N N . PRO A 1 91 ? -2.472 7.471 6.795 1.00 71.50 91 PRO A N 1
ATOM 774 C CA . PRO A 1 91 ? -2.895 8.832 7.119 1.00 71.50 91 PRO A CA 1
ATOM 775 C C . PRO A 1 91 ? -4.164 9.250 6.361 1.00 71.50 91 PRO A C 1
ATOM 777 O O . PRO A 1 91 ? -5.031 9.902 6.943 1.00 71.50 91 PRO A O 1
ATOM 780 N N . LYS A 1 92 ? -4.336 8.831 5.098 1.00 73.94 92 LYS A N 1
ATOM 781 C CA . LYS A 1 92 ? -5.534 9.148 4.295 1.00 73.94 92 LYS A CA 1
ATOM 782 C C . LYS A 1 92 ? -6.812 8.562 4.902 1.00 73.94 92 LYS A C 1
ATOM 784 O O . LYS A 1 92 ? -7.821 9.261 4.988 1.00 73.94 92 LYS A O 1
ATOM 789 N N . SER A 1 93 ? -6.766 7.315 5.370 1.00 70.31 93 SER A N 1
ATOM 790 C CA . SER A 1 93 ? -7.896 6.660 6.044 1.00 70.31 93 SER A CA 1
ATOM 791 C C . SER A 1 93 ? -8.279 7.366 7.354 1.00 70.31 93 SER A C 1
ATOM 793 O O . SER A 1 93 ? -9.457 7.618 7.604 1.00 70.31 93 SER A O 1
ATOM 795 N N . LEU A 1 94 ? -7.291 7.804 8.143 1.00 70.94 94 LEU A N 1
ATOM 796 C CA . LEU A 1 94 ? -7.530 8.562 9.374 1.00 70.94 94 LEU A CA 1
ATOM 797 C C . LEU A 1 94 ? -8.153 9.940 9.103 1.00 70.94 94 LEU A C 1
ATOM 799 O O . LEU A 1 94 ? -9.006 10.389 9.869 1.00 70.94 94 LEU A O 1
ATOM 803 N N . ILE A 1 95 ? -7.770 10.603 8.007 1.00 70.56 95 ILE A N 1
ATOM 804 C CA . ILE A 1 95 ? -8.380 11.868 7.567 1.00 70.56 95 ILE A CA 1
ATOM 805 C C . ILE A 1 95 ? -9.851 11.659 7.185 1.00 70.56 95 ILE A C 1
ATOM 807 O O . ILE A 1 95 ? -10.709 12.425 7.633 1.00 70.56 95 ILE A O 1
ATOM 811 N N . GLN A 1 96 ? -10.159 10.600 6.428 1.00 68.81 96 GLN A N 1
ATOM 812 C CA . GLN A 1 96 ? -11.528 10.273 6.009 1.00 68.81 96 GLN A CA 1
ATOM 813 C C . GLN A 1 96 ? -12.468 10.010 7.194 1.00 68.81 96 GLN A C 1
ATOM 815 O O . GLN A 1 96 ? -13.623 10.434 7.168 1.00 68.81 96 GLN A O 1
ATOM 820 N N . GLU A 1 97 ? -11.984 9.388 8.272 1.00 68.19 97 GLU A N 1
ATOM 821 C CA . GLU A 1 97 ? -12.787 9.117 9.473 1.00 68.19 97 GLU A CA 1
ATOM 822 C C . GLU A 1 97 ? -12.955 10.320 10.417 1.00 68.19 97 GLU A C 1
ATOM 824 O O . GLU A 1 97 ? -13.407 10.147 11.549 1.00 68.19 97 GLU A O 1
ATOM 829 N N . LYS A 1 98 ? -12.629 11.543 9.972 1.00 67.69 98 LYS A N 1
ATOM 830 C CA . LYS A 1 98 ? -12.521 12.739 10.821 1.00 67.69 98 LYS A CA 1
ATOM 831 C C . LYS A 1 98 ? -11.399 12.582 11.859 1.00 67.69 98 LYS A C 1
ATOM 833 O O . LYS A 1 98 ? -11.659 12.470 13.058 1.00 67.69 98 LYS A O 1
ATOM 838 N N . TYR A 1 99 ? -10.161 12.750 11.391 1.00 61.16 99 TYR A N 1
ATOM 839 C CA . TYR A 1 99 ? -8.898 12.749 12.154 1.00 61.16 99 TYR A CA 1
ATOM 840 C C . TYR A 1 99 ? -8.958 13.415 13.543 1.00 61.16 99 TYR A C 1
ATOM 842 O O . TYR A 1 99 ? -8.595 12.810 14.546 1.00 61.16 99 TYR A O 1
ATOM 850 N N . TRP A 1 100 ? -9.481 14.640 13.625 1.00 57.12 100 TRP A N 1
ATOM 851 C CA . TRP A 1 100 ? -9.705 15.410 14.861 1.00 57.12 100 TRP A CA 1
ATOM 852 C C . TRP A 1 100 ? -10.549 14.724 15.951 1.00 57.12 100 TRP A C 1
ATOM 854 O O . TRP A 1 100 ? -10.379 15.041 17.123 1.00 57.12 100 TRP A O 1
ATOM 864 N N . LYS A 1 101 ? -11.444 13.789 15.605 1.00 63.38 101 LYS A N 1
ATOM 865 C CA . LYS A 1 101 ? -12.272 13.052 16.577 1.00 63.38 101 LYS A CA 1
ATOM 866 C C . LYS A 1 101 ? -11.761 11.633 16.808 1.00 63.38 101 LYS A C 1
ATOM 868 O O . LYS A 1 101 ? -11.874 11.125 17.919 1.00 63.38 101 LYS A O 1
ATOM 873 N N . THR A 1 102 ? -11.187 10.999 15.787 1.00 67.75 102 THR A N 1
ATOM 874 C CA . THR A 1 102 ? -10.670 9.628 15.874 1.00 67.75 102 THR A CA 1
ATOM 875 C C . THR A 1 102 ? -9.293 9.551 16.512 1.00 67.75 102 THR A C 1
ATOM 877 O O . THR A 1 102 ? -9.094 8.679 17.346 1.00 67.75 102 THR A O 1
ATOM 880 N N . LEU A 1 103 ? -8.355 10.454 16.213 1.00 67.38 103 LEU A N 1
ATOM 881 C CA . LEU A 1 103 ? -7.002 10.389 16.780 1.00 67.38 103 LEU A CA 1
ATOM 882 C C . LEU A 1 103 ? -6.985 10.461 18.326 1.00 67.38 103 LEU A C 1
ATOM 884 O O . LEU A 1 103 ? -6.359 9.593 18.938 1.00 67.38 103 LEU A O 1
ATOM 888 N N . PRO A 1 104 ? -7.707 11.389 18.993 1.00 67.00 104 PRO A N 1
ATOM 889 C CA . PRO A 1 104 ? -7.734 11.446 20.459 1.00 67.00 104 PRO A CA 1
ATOM 890 C C . PRO A 1 104 ? -8.407 10.213 21.073 1.00 67.00 104 PRO A C 1
ATOM 892 O O . PRO A 1 104 ? -7.967 9.694 22.100 1.00 67.00 104 PRO A O 1
ATOM 895 N N . LEU A 1 105 ? -9.450 9.698 20.417 1.00 67.38 105 LEU A N 1
ATOM 896 C CA . LEU A 1 105 ? -10.159 8.491 20.839 1.00 67.38 105 LEU A CA 1
ATOM 897 C C . LEU A 1 105 ? -9.274 7.243 20.687 1.00 67.38 105 LEU A C 1
ATOM 899 O O . LEU A 1 105 ? -9.292 6.353 21.530 1.00 67.38 105 LEU A O 1
ATOM 903 N N . LEU A 1 106 ? -8.448 7.203 19.640 1.00 70.06 106 LEU A N 1
ATOM 904 C CA . LEU A 1 106 ? -7.466 6.150 19.396 1.00 70.06 106 LEU A CA 1
ATOM 905 C C . LEU A 1 106 ? -6.289 6.207 20.380 1.00 70.06 106 LEU A C 1
ATOM 907 O O . LEU A 1 106 ? -5.707 5.176 20.712 1.00 70.06 106 LEU A O 1
ATOM 911 N N . MET A 1 107 ? -5.934 7.398 20.859 1.00 70.62 107 MET A N 1
ATOM 912 C CA . MET A 1 107 ? -4.893 7.569 21.872 1.00 70.62 107 MET A CA 1
ATOM 913 C C . MET A 1 107 ? -5.368 7.198 23.279 1.00 70.62 107 MET A C 1
ATOM 915 O O . MET A 1 107 ? -4.566 6.692 24.063 1.00 70.62 107 MET A O 1
ATOM 919 N N . THR A 1 108 ? -6.647 7.426 23.588 1.00 72.62 108 THR A N 1
ATOM 920 C CA . THR A 1 108 ? -7.221 7.213 24.928 1.00 72.62 108 THR A CA 1
ATOM 921 C C . THR A 1 108 ? -7.889 5.850 25.111 1.00 72.62 108 THR A C 1
ATOM 923 O O . THR A 1 108 ? -7.991 5.375 26.242 1.00 72.62 108 THR A O 1
ATOM 926 N N . ALA A 1 109 ? -8.341 5.186 24.042 1.00 72.12 109 ALA A N 1
ATOM 927 C CA . ALA A 1 109 ? -9.065 3.929 24.192 1.00 72.12 109 ALA A CA 1
ATOM 928 C C . ALA A 1 109 ? -8.137 2.731 24.516 1.00 72.12 109 ALA A C 1
ATOM 930 O O . ALA A 1 109 ? -7.025 2.626 23.993 1.00 72.12 109 ALA A O 1
ATOM 931 N N . PRO A 1 110 ? -8.604 1.770 25.342 1.00 71.31 110 PRO A N 1
ATOM 932 C CA . PRO A 1 110 ? -7.814 0.633 25.819 1.00 71.31 110 PRO A CA 1
ATOM 933 C C . PRO A 1 110 ? -7.742 -0.490 24.769 1.00 71.31 110 PRO A C 1
ATOM 935 O O . PRO A 1 110 ? -8.157 -1.632 24.999 1.00 71.31 110 PRO A O 1
ATOM 938 N N . PHE A 1 111 ? -7.247 -0.179 23.573 1.00 72.12 111 PHE A N 1
ATOM 939 C CA . PHE A 1 111 ? -7.005 -1.156 22.515 1.00 72.12 111 PHE A CA 1
ATOM 940 C C . PHE A 1 111 ? -5.538 -1.128 22.081 1.00 72.12 111 PHE A C 1
ATOM 942 O O . PHE A 1 111 ? -4.835 -0.128 22.187 1.00 72.12 111 PHE A O 1
ATOM 949 N N . ASN A 1 112 ? -5.060 -2.274 21.600 1.00 75.81 112 ASN A N 1
ATOM 950 C CA . ASN A 1 112 ? -3.694 -2.390 21.119 1.00 75.81 112 ASN A CA 1
ATOM 951 C C . ASN A 1 112 ? -3.585 -1.757 19.724 1.00 75.81 112 ASN A C 1
ATOM 953 O O . ASN A 1 112 ? -4.283 -2.182 18.800 1.00 75.81 112 ASN A O 1
ATOM 957 N N . ARG A 1 113 ? -2.680 -0.786 19.567 1.00 77.00 113 ARG A N 1
ATOM 958 C CA . ARG A 1 113 ? -2.427 -0.060 18.309 1.00 77.00 113 ARG A CA 1
ATOM 959 C C . ARG A 1 113 ? -1.999 -0.989 17.172 1.00 77.00 113 ARG A C 1
ATOM 961 O O . ARG A 1 113 ? -2.327 -0.727 16.019 1.00 77.00 113 ARG A O 1
ATOM 968 N N . PHE A 1 114 ? -1.365 -2.119 17.495 1.00 77.00 114 PHE A N 1
ATOM 969 C CA . PHE A 1 114 ? -1.011 -3.131 16.501 1.00 77.00 114 PHE A CA 1
ATOM 970 C C . PHE A 1 114 ? -2.236 -3.675 15.755 1.00 77.00 114 PHE A C 1
ATOM 972 O O . PHE A 1 114 ? -2.152 -3.890 14.553 1.00 77.00 114 PHE A O 1
ATOM 979 N N . TYR A 1 115 ? -3.395 -3.831 16.406 1.00 78.19 115 TYR A N 1
ATOM 980 C CA . TYR A 1 115 ? -4.605 -4.323 15.723 1.00 78.19 115 TYR A CA 1
ATOM 981 C C . TYR A 1 115 ? -5.089 -3.363 14.640 1.00 78.19 115 TYR A C 1
ATOM 983 O O . TYR A 1 115 ? -5.659 -3.788 13.642 1.00 78.19 115 TYR A O 1
ATOM 991 N N . LEU A 1 116 ? -4.839 -2.073 14.837 1.00 76.94 116 LEU A N 1
ATOM 992 C CA . LEU A 1 116 ? -5.235 -1.027 13.916 1.00 76.94 116 LEU A CA 1
ATOM 993 C C . LEU A 1 116 ? -4.294 -0.963 12.712 1.00 76.94 116 LEU A C 1
ATOM 995 O O . LEU A 1 116 ? -4.761 -0.941 11.580 1.00 76.94 116 LEU A O 1
ATOM 999 N N . LEU A 1 117 ? -2.982 -1.049 12.956 1.00 77.50 117 LEU A N 1
ATOM 1000 C CA . LEU A 1 117 ? -1.974 -1.158 11.896 1.00 77.50 117 LEU A CA 1
ATOM 1001 C C . LEU A 1 117 ? -2.191 -2.412 11.042 1.00 77.50 117 LEU A C 1
ATOM 1003 O O . LEU A 1 117 ? -2.293 -2.313 9.822 1.00 77.50 117 LEU A O 1
ATOM 1007 N N . PHE A 1 118 ? -2.345 -3.580 11.673 1.00 80.56 118 PHE A N 1
ATOM 1008 C CA . PHE A 1 118 ? -2.640 -4.816 10.947 1.00 80.56 118 PHE A CA 1
ATOM 1009 C C . PHE A 1 118 ? -3.993 -4.753 10.230 1.00 80.56 118 PHE A C 1
ATOM 1011 O O . PHE A 1 118 ? -4.115 -5.282 9.131 1.00 80.56 118 PHE A O 1
ATOM 1018 N N . GLY A 1 119 ? -4.995 -4.088 10.811 1.00 79.44 119 GLY A N 1
ATOM 1019 C CA . GLY A 1 119 ? -6.302 -3.901 10.183 1.00 79.44 119 GLY A CA 1
ATOM 1020 C C . GLY A 1 119 ? -6.208 -3.082 8.898 1.00 79.44 119 GLY A C 1
ATOM 1021 O O . GLY A 1 119 ? -6.802 -3.470 7.895 1.00 79.44 119 GLY A O 1
ATOM 1022 N N . TYR A 1 120 ? -5.409 -2.008 8.898 1.00 80.75 120 TYR A N 1
ATOM 1023 C CA . TYR A 1 120 ? -5.148 -1.211 7.697 1.00 80.75 120 TYR A CA 1
ATOM 1024 C C . TYR A 1 120 ? -4.394 -1.994 6.625 1.00 80.75 120 TYR A C 1
ATOM 1026 O O . TYR A 1 120 ? -4.813 -1.994 5.469 1.00 80.75 120 TYR A O 1
ATOM 1034 N N . ILE A 1 121 ? -3.337 -2.713 7.011 1.00 81.06 121 ILE A N 1
ATOM 1035 C CA . ILE A 1 121 ? -2.557 -3.540 6.082 1.00 81.06 121 ILE A CA 1
ATOM 1036 C C . ILE A 1 121 ? -3.457 -4.597 5.431 1.00 81.06 121 ILE A C 1
ATOM 1038 O O . ILE A 1 121 ? -3.498 -4.703 4.208 1.00 81.06 121 ILE A O 1
ATOM 1042 N N . ILE A 1 122 ? -4.238 -5.336 6.227 1.00 83.06 122 ILE A N 1
ATOM 1043 C CA . ILE A 1 122 ? -5.160 -6.354 5.706 1.00 83.06 122 ILE A CA 1
ATOM 1044 C C . ILE A 1 122 ? -6.230 -5.718 4.813 1.00 83.06 122 ILE A C 1
ATOM 1046 O O . ILE A 1 122 ? -6.528 -6.271 3.758 1.00 83.06 122 ILE A O 1
ATOM 1050 N N . SER A 1 123 ? -6.783 -4.554 5.179 1.00 81.38 123 SER A N 1
ATOM 1051 C CA . SER A 1 123 ? -7.759 -3.873 4.317 1.00 81.38 123 SER A CA 1
ATOM 1052 C C . SER A 1 123 ? -7.183 -3.454 2.970 1.00 81.38 123 SER A C 1
ATOM 1054 O O . SER A 1 123 ? -7.896 -3.505 1.974 1.00 81.38 123 SER A O 1
ATOM 1056 N N . GLU A 1 124 ? -5.902 -3.089 2.917 1.00 77.19 124 GLU A N 1
ATOM 1057 C CA . GLU A 1 124 ? -5.231 -2.744 1.667 1.00 77.19 124 GLU A CA 1
ATOM 1058 C C . GLU A 1 124 ? -4.989 -3.969 0.787 1.00 77.19 124 GLU A C 1
ATOM 1060 O O . GLU A 1 124 ? -5.330 -3.932 -0.394 1.00 77.19 124 GLU A O 1
ATOM 1065 N N . PHE A 1 125 ? -4.521 -5.082 1.360 1.00 79.31 125 PHE A N 1
ATOM 1066 C CA . PHE A 1 125 ? -4.415 -6.350 0.629 1.00 79.31 125 PHE A CA 1
ATOM 1067 C C . PHE A 1 125 ? -5.763 -6.801 0.065 1.00 79.31 125 PHE A C 1
ATOM 1069 O O . PHE A 1 125 ? -5.858 -7.160 -1.105 1.00 79.31 125 PHE A O 1
ATOM 1076 N N . VAL A 1 126 ? -6.821 -6.735 0.875 1.00 78.75 126 VAL A N 1
ATOM 1077 C CA . VAL A 1 126 ? -8.177 -7.079 0.437 1.00 78.75 126 VAL A CA 1
ATOM 1078 C C . VAL A 1 126 ? -8.662 -6.109 -0.646 1.00 78.75 126 VAL A C 1
ATOM 1080 O O . VAL A 1 126 ? -9.200 -6.547 -1.653 1.00 78.75 126 VAL A O 1
ATOM 1083 N N . GLY A 1 127 ? -8.414 -4.804 -0.511 1.00 71.50 127 GLY A N 1
ATOM 1084 C CA . GLY A 1 127 ? -8.775 -3.810 -1.528 1.00 71.50 127 GLY A CA 1
ATOM 1085 C C . GLY A 1 127 ? -8.059 -3.996 -2.873 1.00 71.50 127 GLY A C 1
ATOM 1086 O O . GLY A 1 127 ? -8.633 -3.690 -3.918 1.00 71.50 127 GLY A O 1
ATOM 1087 N N . ILE A 1 128 ? -6.829 -4.518 -2.862 1.00 69.88 128 ILE A N 1
ATOM 1088 C CA . ILE A 1 128 ? -6.098 -4.913 -4.077 1.00 69.88 128 ILE A CA 1
ATOM 1089 C C . ILE A 1 128 ? -6.698 -6.197 -4.685 1.00 69.88 128 ILE A C 1
ATOM 1091 O O . ILE A 1 128 ? -6.725 -6.324 -5.904 1.00 69.88 128 ILE A O 1
ATOM 1095 N N . LEU A 1 129 ? -7.204 -7.120 -3.855 1.00 68.75 129 LEU A N 1
ATOM 1096 C CA . LEU A 1 129 ? -7.751 -8.427 -4.259 1.00 68.75 129 LEU A CA 1
ATOM 1097 C C . LEU A 1 129 ? -9.233 -8.428 -4.679 1.00 68.75 129 LEU A C 1
ATOM 1099 O O . LEU A 1 129 ? -9.658 -9.374 -5.330 1.00 68.75 129 LEU A O 1
ATOM 1103 N N . ILE A 1 130 ? -10.004 -7.376 -4.384 1.00 66.00 130 ILE A N 1
ATOM 1104 C CA . ILE A 1 130 ? -11.442 -7.280 -4.716 1.00 66.00 130 ILE A CA 1
ATOM 1105 C C . ILE A 1 130 ? -11.809 -7.142 -6.223 1.00 66.00 130 ILE A C 1
ATOM 1107 O O . ILE A 1 130 ? -13.006 -7.182 -6.509 1.00 66.00 130 ILE A O 1
ATOM 1111 N N . PRO A 1 131 ? -10.919 -7.023 -7.240 1.00 48.09 131 PRO A N 1
ATOM 1112 C CA . PRO A 1 131 ? -11.406 -7.051 -8.621 1.00 48.09 131 PRO A CA 1
ATOM 1113 C C . PRO A 1 131 ? -11.840 -8.451 -9.125 1.00 48.09 131 PRO A C 1
ATOM 1115 O O . PRO A 1 131 ? -12.162 -8.553 -10.308 1.00 48.09 131 PRO A O 1
ATOM 1118 N N . PHE A 1 132 ? -11.894 -9.489 -8.271 1.00 44.09 132 PHE A N 1
ATOM 1119 C CA . PHE A 1 132 ? -12.381 -10.845 -8.587 1.00 44.09 132 PHE A CA 1
ATOM 1120 C C . PHE A 1 132 ? -13.486 -11.319 -7.634 1.00 44.09 132 PHE A C 1
ATOM 1122 O O . PHE A 1 132 ? -13.328 -11.139 -6.404 1.00 44.09 132 PHE A O 1
#

Radius of gyration: 20.62 Å; chains: 1; bounding box: 46×39×56 Å

Foldseek 3Di:
DVVVVVVVVLVVLLQVLLVVLLVVVVVVVVVLVCVQVVLVCLLVVCVVVVVVVVVVCPPDDPDPPDVVVVNVVSVVVSVVVLVVVLVVVLVVSCVVVPVVVVVVCVVPDPDDVVSNSSSSNSSSVVSNVPVD

Sequence (132 aa):
MRTNKKFRRIFSKTFAIAEKNVRTQIRFKFFMLWKWFLPIITLLMPILILDKVFELSTSSKIGPWTPENYMIFIFIGYTIMIMQTMIDYIPKSLIQEKYWKTLPLLMTAPFNRFYLLFGYIISEFVGILIPF

pLDDT: mean 73.14, std 8.45, range [44.09, 84.38]

Secondary structure (DSSP, 8-state):
-HHHHHHHHHHHHHHHHHHHHHHHHHH-HHHHHHHHHHHHHHHHHHHHHHHHHHHHHTTS-S----HHHHHHHHHHHHHHHHHHHHHHHHHHHHHHTTHHHHHHHHHHSSS-HHHHHHHHHHHHHHHHHTT-

Organism: NCBI:txid412755